Protein AF-A0AA42BBB1-F1 (afdb_monomer)

Solvent-accessible surface area (backbone atoms only — not comparable to full-atom values): 8521 Å² total; per-residue (Å²): 135,86,90,79,85,83,77,62,89,63,55,71,57,58,58,52,54,52,51,53,49,41,27,50,53,42,50,69,73,47,68,90,86,62,55,68,69,60,46,52,53,51,13,54,47,53,41,49,49,54,48,48,73,71,41,49,67,61,52,42,55,50,50,42,51,30,77,74,30,71,73,47,45,55,48,52,56,59,47,50,62,50,51,32,56,52,53,33,50,55,52,42,68,73,65,72,51,92,80,54,61,66,63,44,37,50,54,43,44,53,50,52,48,29,43,50,50,26,55,49,54,29,32,73,53,73,52,75,62,61,59,71,58,38,35,54,49,31,53,49,50,53,52,55,55,55,63,59,75,79,112

InterPro domains:
  IPR041347 MftR, C-terminal [PF17754] (34-146)

Organism: NCBI:txid2951981

Foldseek 3Di:
DDPPPDDDPPVLVVVLVQLLVQLLVQLVPDDDPDDLLVSLLVSNLVSVVVVCVVDVPVLLVVLLVLVVDPVSVVVVVVSLVVSLVSQLVSVCVSNVDPPCSVVSSVSNSQLSVLLNVLSNVCSVVVNPDDSSVSSVVSSVVSVVVVVVVVD

Mean predicted aligned error: 7.86 Å

pLDDT: mean 77.93, std 15.38, range [32.91, 94.56]

Radius of gyration: 16.2 Å; Cα contacts (8 Å, |Δi|>4): 98; chains: 1; bounding box: 39×42×47 Å

Structure (mmCIF, N/CA/C/O backbone):
data_AF-A0AA42BBB1-F1
#
_entry.id   AF-A0AA42BBB1-F1
#
loop_
_atom_site.group_PDB
_atom_site.id
_atom_site.type_symbol
_atom_site.label_atom_id
_atom_site.label_alt_id
_atom_site.label_comp_id
_atom_site.label_asym_id
_atom_site.label_entity_id
_atom_site.label_seq_id
_atom_site.pdbx_PDB_ins_code
_atom_site.Cartn_x
_atom_site.Cartn_y
_atom_site.Cartn_z
_atom_site.occupancy
_atom_site.B_iso_or_equiv
_atom_site.auth_seq_id
_atom_site.auth_comp_id
_atom_site.auth_asym_id
_atom_site.auth_atom_id
_atom_site.pdbx_PDB_model_num
ATOM 1 N N . MET A 1 1 ? 16.269 -18.937 -28.127 1.00 36.19 1 MET A N 1
ATOM 2 C CA . MET A 1 1 ? 16.411 -18.585 -26.698 1.00 36.19 1 MET A CA 1
ATOM 3 C C . MET A 1 1 ? 15.070 -18.040 -26.228 1.00 36.19 1 MET A C 1
ATOM 5 O O . MET A 1 1 ? 14.660 -16.975 -26.663 1.00 36.19 1 MET A O 1
ATOM 9 N N . THR A 1 2 ? 14.304 -18.840 -25.493 1.00 32.91 2 THR A N 1
ATOM 10 C CA . THR A 1 2 ? 12.895 -18.573 -25.163 1.00 32.91 2 THR A CA 1
ATOM 11 C C . THR A 1 2 ? 12.772 -17.678 -23.928 1.00 32.91 2 THR A C 1
ATOM 13 O O . THR A 1 2 ? 12.840 -18.169 -22.807 1.00 32.91 2 THR A O 1
ATOM 16 N N . PHE A 1 3 ? 12.549 -16.380 -24.151 1.00 43.44 3 PHE A N 1
ATOM 17 C CA . PHE A 1 3 ? 12.276 -15.341 -23.139 1.00 43.44 3 PHE A CA 1
ATOM 18 C C . PHE A 1 3 ? 10.775 -15.195 -22.786 1.00 43.44 3 PHE A C 1
ATOM 20 O O . PHE A 1 3 ? 10.333 -14.143 -22.343 1.00 43.44 3 PHE A O 1
ATOM 27 N N . PHE A 1 4 ? 9.966 -16.243 -22.981 1.00 43.16 4 PHE A N 1
ATOM 28 C CA . PHE A 1 4 ? 8.498 -16.190 -22.831 1.00 43.16 4 PHE A CA 1
ATOM 29 C C . PHE A 1 4 ? 7.935 -17.192 -21.808 1.00 43.16 4 PHE A C 1
ATOM 31 O O . PHE A 1 4 ? 6.791 -17.621 -21.925 1.00 43.16 4 PHE A O 1
ATOM 38 N N . ARG A 1 5 ? 8.721 -17.598 -20.800 1.00 39.00 5 ARG A N 1
ATOM 39 C CA . ARG A 1 5 ? 8.308 -18.638 -19.836 1.00 39.00 5 ARG A CA 1
ATOM 40 C C . ARG A 1 5 ? 8.163 -18.158 -18.390 1.00 39.00 5 ARG A C 1
ATOM 42 O O . ARG A 1 5 ? 8.485 -18.925 -17.491 1.00 39.00 5 ARG A O 1
ATOM 49 N N . TYR A 1 6 ? 7.704 -16.924 -18.168 1.00 46.12 6 TYR A N 1
ATOM 50 C CA . TYR A 1 6 ? 7.504 -16.424 -16.799 1.00 46.12 6 TYR A CA 1
ATOM 51 C C . TYR A 1 6 ? 6.180 -15.730 -16.488 1.00 46.12 6 TYR A C 1
ATOM 53 O O . TYR A 1 6 ? 5.963 -15.461 -15.322 1.00 46.12 6 TYR A O 1
ATOM 61 N N . PHE A 1 7 ? 5.284 -15.459 -17.446 1.00 43.56 7 PHE A N 1
ATOM 62 C CA . PHE A 1 7 ? 4.036 -14.754 -17.105 1.00 43.56 7 PHE A CA 1
ATOM 63 C C . PHE A 1 7 ? 2.838 -15.238 -17.932 1.00 43.56 7 PHE A C 1
ATOM 65 O O . PHE A 1 7 ? 2.398 -14.553 -18.859 1.00 43.56 7 PHE A O 1
ATOM 72 N N . PRO A 1 8 ? 2.297 -16.438 -17.652 1.00 40.78 8 PRO A N 1
ATOM 73 C CA . PRO A 1 8 ? 0.945 -16.759 -18.067 1.00 40.78 8 PRO A CA 1
ATOM 74 C C . PRO A 1 8 ? -0.027 -15.967 -17.182 1.00 40.78 8 PRO A C 1
ATOM 76 O O . PRO A 1 8 ? 0.119 -15.920 -15.965 1.00 40.78 8 PRO A O 1
ATOM 79 N N . THR A 1 9 ? -1.058 -15.394 -17.798 1.00 48.12 9 THR A N 1
ATOM 80 C CA . THR A 1 9 ? -2.110 -14.509 -17.248 1.00 48.12 9 THR A CA 1
ATOM 81 C C . THR A 1 9 ? -2.887 -15.017 -16.015 1.00 48.12 9 THR A C 1
ATOM 83 O O . THR A 1 9 ? -3.870 -14.397 -15.620 1.00 48.12 9 THR A O 1
ATOM 86 N N . LYS A 1 10 ? -2.502 -16.159 -15.433 1.00 36.78 10 LYS A N 1
ATOM 87 C CA . LYS A 1 10 ? -3.009 -16.702 -14.164 1.00 36.78 10 LYS A CA 1
ATOM 88 C C . LYS A 1 10 ? -2.171 -16.280 -12.950 1.00 36.78 10 LYS A C 1
ATOM 90 O O . LYS A 1 10 ? -2.730 -16.198 -11.865 1.00 36.78 10 LYS A O 1
ATOM 95 N N . GLU A 1 11 ? -0.878 -15.987 -13.111 1.00 43.56 11 GLU A N 1
ATOM 96 C CA . GLU A 1 11 ? -0.026 -15.546 -11.990 1.00 43.56 11 GLU A CA 1
ATOM 97 C C . GLU A 1 11 ? -0.348 -14.117 -11.522 1.00 43.56 11 GLU A C 1
ATOM 99 O O . GLU A 1 11 ? -0.140 -13.801 -10.354 1.00 43.56 11 GLU A O 1
ATOM 104 N N . ASP A 1 12 ? -0.961 -13.297 -12.385 1.00 46.00 12 ASP A N 1
ATOM 105 C CA . ASP A 1 12 ? -1.447 -11.954 -12.032 1.00 46.00 12 ASP A CA 1
ATOM 106 C C . ASP A 1 12 ? -2.515 -11.986 -10.920 1.00 46.00 12 ASP A C 1
ATOM 108 O O . ASP A 1 12 ? -2.631 -11.033 -10.157 1.00 46.00 12 ASP A O 1
ATOM 112 N N . VAL A 1 13 ? -3.284 -13.079 -10.820 1.00 42.56 13 VAL A N 1
ATOM 11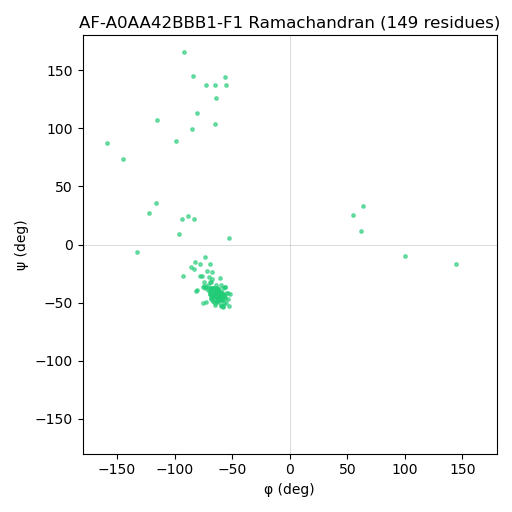3 C CA . VAL A 1 13 ? -4.310 -13.281 -9.777 1.00 42.56 13 VAL A CA 1
ATOM 114 C C . VAL A 1 13 ? -3.672 -13.777 -8.475 1.00 42.56 13 VAL A C 1
ATOM 116 O O . VAL A 1 13 ? -4.026 -13.317 -7.397 1.00 42.56 13 VAL A O 1
ATOM 119 N N . ILE A 1 14 ? -2.686 -14.673 -8.581 1.00 42.06 14 ILE A N 1
ATOM 120 C CA . ILE A 1 14 ? -2.046 -15.333 -7.431 1.00 42.06 14 ILE A CA 1
ATOM 121 C C . ILE A 1 14 ? -1.228 -14.334 -6.604 1.00 42.06 14 ILE A C 1
ATOM 123 O O . ILE A 1 14 ? -1.227 -14.398 -5.382 1.00 42.06 14 ILE A O 1
ATOM 127 N N . LEU A 1 15 ? -0.564 -13.380 -7.259 1.00 49.34 15 LEU A N 1
ATOM 128 C CA . LEU A 1 15 ? 0.290 -12.419 -6.566 1.00 49.34 15 LEU A CA 1
ATOM 129 C C . LEU A 1 15 ? -0.511 -11.406 -5.743 1.00 49.34 15 LEU A C 1
ATOM 131 O O . LEU A 1 15 ? -0.033 -11.022 -4.688 1.00 49.34 15 LEU A O 1
ATOM 135 N N . ILE A 1 16 ? -1.695 -10.985 -6.203 1.00 51.41 16 ILE A N 1
ATOM 136 C CA . ILE A 1 16 ? -2.513 -9.918 -5.592 1.00 51.41 16 ILE A CA 1
ATOM 137 C C . ILE A 1 16 ? -3.314 -10.437 -4.389 1.00 51.41 16 ILE A C 1
ATOM 139 O O . ILE A 1 16 ? -3.339 -9.776 -3.350 1.00 51.41 16 ILE A O 1
ATOM 143 N N . ASP A 1 17 ? -3.850 -11.657 -4.486 1.00 55.25 17 ASP A N 1
ATOM 144 C CA . ASP A 1 17 ? -4.502 -12.345 -3.364 1.00 55.25 17 ASP A CA 1
ATOM 145 C C . ASP A 1 17 ? -3.540 -12.540 -2.173 1.00 55.25 17 ASP A C 1
ATOM 147 O O . ASP A 1 17 ? -3.949 -12.424 -1.013 1.00 55.25 17 ASP A O 1
ATOM 151 N N . ASP A 1 18 ? -2.247 -12.770 -2.442 1.00 61.41 18 ASP A N 1
ATOM 152 C CA . ASP A 1 18 ? -1.223 -12.893 -1.399 1.00 61.41 18 ASP A CA 1
ATOM 153 C C . ASP A 1 18 ? -0.980 -11.562 -0.657 1.00 61.41 18 ASP A C 1
ATOM 155 O O . ASP A 1 18 ? -0.814 -11.573 0.566 1.00 61.41 18 ASP A O 1
ATOM 159 N N . TYR A 1 19 ? -1.010 -10.405 -1.342 1.00 70.25 19 TYR A N 1
ATOM 160 C CA . TYR A 1 19 ? -0.900 -9.095 -0.671 1.00 70.25 19 TYR A CA 1
ATOM 161 C C . TYR A 1 19 ? -2.130 -8.798 0.176 1.00 70.25 19 TYR A C 1
ATOM 163 O O . TYR A 1 19 ? -1.984 -8.394 1.328 1.00 70.25 19 TYR A O 1
ATOM 171 N N . ASP A 1 20 ? -3.326 -9.010 -0.371 1.00 73.19 20 ASP A N 1
ATOM 172 C CA . ASP A 1 20 ? -4.586 -8.768 0.332 1.00 73.19 20 ASP A CA 1
ATOM 173 C C . ASP A 1 20 ? -4.658 -9.605 1.612 1.00 73.19 20 ASP A C 1
ATOM 175 O O . ASP A 1 20 ? -4.969 -9.088 2.690 1.00 73.19 20 ASP A O 1
ATOM 179 N N . ARG A 1 21 ? -4.275 -10.884 1.521 1.00 76.75 21 ARG A N 1
ATOM 180 C CA . ARG A 1 21 ? -4.183 -11.775 2.676 1.00 76.75 21 ARG A CA 1
ATOM 181 C C . ARG A 1 21 ? -3.167 -11.281 3.700 1.00 76.75 21 ARG A C 1
ATOM 183 O O . ARG A 1 21 ? -3.502 -11.214 4.881 1.00 76.75 21 ARG A O 1
ATOM 190 N N . LEU A 1 22 ? -1.958 -10.910 3.277 1.00 78.00 22 LEU A N 1
ATOM 191 C CA . LEU A 1 22 ? -0.938 -10.378 4.184 1.00 78.00 22 LEU A CA 1
ATOM 192 C C . LEU A 1 22 ? -1.417 -9.101 4.879 1.00 78.00 22 LEU A C 1
ATOM 194 O O . LEU A 1 22 ? -1.239 -8.962 6.085 1.00 78.00 22 LEU A O 1
ATOM 198 N N . ILE A 1 23 ? -2.056 -8.185 4.152 1.00 78.50 23 ILE A N 1
ATOM 199 C CA . ILE A 1 23 ? -2.588 -6.941 4.716 1.00 78.50 23 ILE A CA 1
ATOM 200 C C . ILE A 1 23 ? -3.678 -7.248 5.747 1.00 78.50 23 ILE A C 1
ATOM 202 O O . ILE A 1 23 ? -3.653 -6.678 6.838 1.00 78.50 23 ILE A O 1
ATOM 206 N N . ILE A 1 24 ? -4.597 -8.173 5.455 1.00 81.81 24 ILE A N 1
ATOM 207 C CA . ILE A 1 24 ? -5.622 -8.607 6.416 1.00 81.81 24 ILE A CA 1
ATOM 208 C C . ILE A 1 24 ? -4.983 -9.238 7.657 1.00 81.81 24 ILE A C 1
ATOM 210 O O . ILE A 1 24 ? -5.370 -8.900 8.774 1.00 81.81 24 ILE A O 1
ATOM 214 N N . GLU A 1 25 ? -3.999 -10.122 7.486 1.00 83.25 25 GLU A N 1
ATOM 215 C CA . GLU A 1 25 ? -3.273 -10.746 8.598 1.00 83.25 25 GLU A CA 1
ATOM 216 C C . GLU A 1 25 ? -2.587 -9.683 9.474 1.00 83.25 25 GLU A C 1
ATOM 218 O O . GLU A 1 25 ? -2.683 -9.734 10.701 1.00 83.25 25 GLU A O 1
ATOM 223 N N . GLN A 1 26 ? -1.963 -8.670 8.862 1.00 84.31 26 GLN A N 1
ATOM 224 C CA . GLN A 1 26 ? -1.358 -7.551 9.588 1.00 84.31 26 GLN A CA 1
ATOM 225 C C . GLN A 1 26 ? -2.395 -6.673 10.301 1.00 84.31 26 GLN A C 1
ATOM 227 O O . GLN A 1 26 ? -2.140 -6.210 11.411 1.00 84.31 26 GLN A O 1
ATOM 232 N N . LEU A 1 27 ? -3.567 -6.447 9.702 1.00 82.56 27 LEU A N 1
ATOM 233 C CA . LEU A 1 27 ? -4.663 -5.716 10.344 1.00 82.56 27 LEU A CA 1
ATOM 234 C C . LEU A 1 27 ? -5.227 -6.477 11.548 1.00 82.56 27 LEU A C 1
ATOM 236 O O . LEU A 1 27 ? -5.497 -5.864 12.580 1.00 82.56 27 LEU A O 1
ATOM 240 N N . ALA A 1 28 ? -5.373 -7.798 11.433 1.00 81.38 28 ALA A N 1
ATOM 241 C CA . ALA A 1 28 ? -5.873 -8.658 12.501 1.00 81.38 28 ALA A CA 1
ATOM 242 C C . ALA A 1 28 ? -4.884 -8.785 13.672 1.00 81.38 28 ALA A C 1
ATOM 244 O O . ALA A 1 28 ? -5.303 -8.903 14.821 1.00 81.38 28 ALA A O 1
ATOM 245 N N . ALA A 1 29 ? -3.577 -8.730 13.401 1.00 84.56 29 ALA A N 1
ATOM 246 C CA . ALA A 1 29 ? -2.534 -8.804 14.425 1.00 84.56 29 ALA A CA 1
ATOM 247 C C . ALA A 1 29 ? -2.403 -7.524 15.276 1.00 84.56 29 ALA A C 1
ATOM 249 O O . ALA A 1 29 ? -1.682 -7.520 16.277 1.00 84.56 29 ALA A O 1
ATOM 250 N N . ARG A 1 30 ? -3.061 -6.424 14.889 1.00 82.31 30 ARG A N 1
ATOM 251 C CA . ARG A 1 30 ? -2.911 -5.122 15.549 1.00 82.31 30 ARG A CA 1
ATOM 252 C C . ARG A 1 30 ? -3.802 -4.968 16.787 1.00 82.31 30 ARG A C 1
ATOM 254 O O . ARG A 1 30 ? -4.944 -5.430 16.777 1.00 82.31 30 ARG A O 1
ATOM 261 N N . PRO A 1 31 ? -3.335 -4.270 17.842 1.00 82.00 31 PRO A N 1
ATOM 262 C CA . PRO A 1 31 ? -4.073 -4.146 19.096 1.00 82.00 31 PRO A CA 1
ATOM 263 C C . PRO A 1 31 ? -5.488 -3.571 18.941 1.00 82.00 31 PRO A C 1
ATOM 265 O O . PRO A 1 31 ? -5.748 -2.654 18.151 1.00 82.00 31 PRO A O 1
ATOM 268 N N . ALA A 1 32 ? -6.418 -4.065 19.759 1.00 71.62 32 ALA A N 1
ATOM 269 C CA . ALA A 1 32 ? -7.701 -3.404 19.963 1.00 71.62 32 ALA A CA 1
ATOM 270 C C . ALA A 1 32 ? -7.454 -2.030 20.619 1.00 71.62 32 ALA A C 1
ATOM 272 O O . ALA A 1 32 ? -6.766 -1.946 21.631 1.00 71.62 32 ALA A O 1
ATOM 273 N N . GLY A 1 33 ? -7.968 -0.953 20.017 1.00 75.12 33 GLY A N 1
ATOM 274 C CA . GLY A 1 33 ? -7.782 0.424 20.499 1.00 75.12 33 GLY A CA 1
ATOM 275 C C . GLY A 1 33 ? -6.708 1.250 19.782 1.00 75.12 33 GLY A C 1
ATOM 276 O O . GLY A 1 33 ? -6.665 2.461 19.978 1.00 75.12 33 GLY A O 1
ATOM 277 N N . GLU A 1 34 ? -5.882 0.653 18.917 1.00 81.81 34 GLU A N 1
ATOM 278 C CA . GLU A 1 34 ? -4.988 1.446 18.062 1.00 81.81 34 GLU A CA 1
ATOM 279 C C . GLU A 1 34 ? -5.804 2.302 17.065 1.00 81.81 34 GLU A C 1
ATOM 281 O O . GLU A 1 34 ? -6.776 1.786 16.489 1.00 81.81 34 GLU A O 1
ATOM 286 N N . PRO A 1 35 ? -5.441 3.583 16.835 1.00 84.06 35 PRO A N 1
ATOM 287 C CA . PRO A 1 35 ? -6.140 4.439 15.884 1.00 84.06 35 PRO A CA 1
ATOM 288 C C . PRO A 1 35 ? -6.203 3.816 14.490 1.00 84.06 35 PRO A C 1
ATOM 290 O O . PRO A 1 35 ? -5.225 3.278 13.974 1.00 84.06 35 PRO A O 1
ATOM 293 N N . ILE A 1 36 ? -7.364 3.919 13.843 1.00 80.75 36 ILE A N 1
ATOM 294 C CA . ILE A 1 36 ? -7.624 3.228 12.575 1.00 80.75 36 ILE A CA 1
ATOM 295 C C . ILE A 1 36 ? -6.634 3.593 11.461 1.00 80.75 36 ILE A C 1
ATOM 297 O O . ILE A 1 36 ? -6.217 2.729 10.693 1.00 80.75 36 ILE A O 1
ATOM 301 N N . MET A 1 37 ? -6.215 4.859 11.404 1.00 81.81 37 MET A N 1
ATOM 302 C CA . MET A 1 37 ? -5.244 5.330 10.416 1.00 81.81 37 MET A CA 1
ATOM 303 C C . MET A 1 37 ? -3.865 4.713 10.639 1.00 81.81 37 MET A C 1
ATOM 305 O O . MET A 1 37 ? -3.200 4.348 9.671 1.00 81.81 37 MET A O 1
ATOM 309 N N . ASP A 1 38 ? -3.460 4.536 11.897 1.00 85.81 38 ASP A N 1
ATOM 310 C CA . ASP A 1 38 ? -2.196 3.885 12.236 1.00 85.81 38 ASP A CA 1
ATOM 311 C C . ASP A 1 38 ? -2.252 2.394 11.897 1.00 85.81 38 ASP A C 1
ATOM 313 O O . ASP A 1 38 ? -1.293 1.855 11.334 1.00 85.81 38 ASP A O 1
ATOM 317 N N . LYS A 1 39 ? -3.415 1.756 12.117 1.00 87.06 39 LYS A N 1
ATOM 318 C CA . LYS A 1 39 ? -3.662 0.371 11.697 1.00 87.06 39 LYS A CA 1
ATOM 319 C C . LYS A 1 39 ? -3.486 0.176 10.199 1.00 87.06 39 LYS A C 1
ATOM 321 O O . LYS A 1 39 ? -2.724 -0.698 9.787 1.00 87.06 39 LYS A O 1
ATOM 326 N N . ILE A 1 40 ? -4.161 0.999 9.397 1.00 85.94 40 ILE A N 1
ATOM 327 C CA . ILE A 1 40 ? -4.076 0.949 7.933 1.00 85.94 40 ILE A CA 1
ATOM 328 C C . ILE A 1 40 ? -2.633 1.188 7.488 1.00 85.94 40 ILE A C 1
ATOM 330 O O . ILE A 1 40 ? -2.068 0.365 6.767 1.00 85.94 40 ILE A O 1
ATOM 334 N N . ARG A 1 41 ? -2.014 2.279 7.962 1.00 86.38 41 ARG A N 1
ATOM 335 C CA . ARG A 1 41 ? -0.644 2.662 7.601 1.00 86.38 41 ARG A CA 1
ATOM 336 C C . ARG A 1 41 ? 0.323 1.511 7.830 1.00 86.38 41 ARG A C 1
ATOM 338 O O . ARG A 1 41 ? 1.091 1.154 6.940 1.00 86.38 41 ARG A O 1
ATOM 345 N N . GLY A 1 42 ? 0.315 0.950 9.032 1.00 87.31 42 GLY A N 1
ATOM 346 C CA . GLY A 1 42 ? 1.306 -0.044 9.381 1.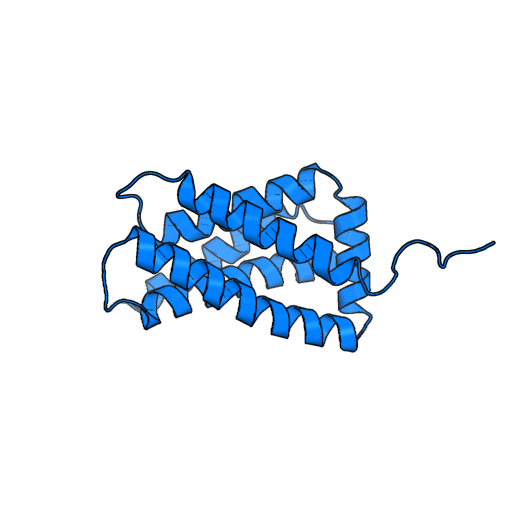00 87.31 42 GLY A CA 1
ATOM 347 C C . GLY A 1 42 ? 1.029 -1.427 8.797 1.00 87.31 42 GLY A C 1
ATOM 348 O O . GLY A 1 42 ? 1.989 -2.139 8.526 1.00 87.31 42 GLY A O 1
ATOM 349 N N . ALA A 1 43 ? -0.229 -1.794 8.532 1.00 87.88 43 ALA A N 1
ATOM 350 C CA . ALA A 1 43 ? -0.532 -3.026 7.806 1.00 87.88 43 ALA A CA 1
ATOM 351 C C . ALA A 1 43 ? -0.062 -2.969 6.345 1.00 87.88 43 ALA A C 1
ATOM 353 O O . ALA A 1 43 ? 0.597 -3.898 5.877 1.00 87.88 43 ALA A O 1
ATOM 354 N N . LEU A 1 44 ? -0.331 -1.858 5.650 1.00 84.62 44 LEU A N 1
ATOM 355 C CA . LEU A 1 44 ? 0.131 -1.654 4.275 1.00 84.62 44 LEU A CA 1
ATOM 356 C C . LEU A 1 44 ? 1.661 -1.617 4.193 1.00 84.62 44 LEU A C 1
ATOM 358 O O . LEU A 1 44 ? 2.248 -2.274 3.334 1.00 84.62 44 LEU A O 1
ATO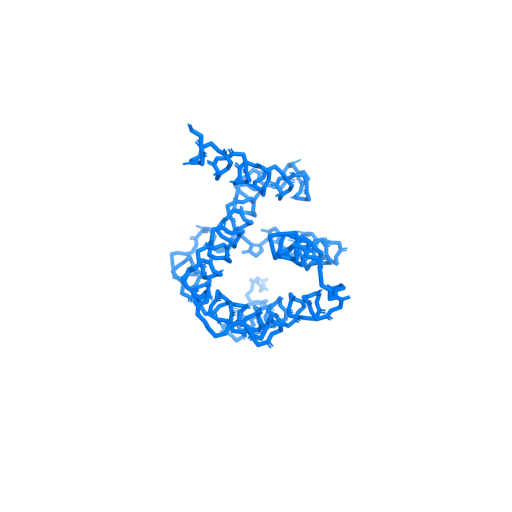M 362 N N . LYS A 1 45 ? 2.308 -0.895 5.117 1.00 86.25 45 LYS A N 1
ATOM 363 C CA . LYS A 1 45 ? 3.770 -0.822 5.193 1.00 86.25 45 LYS A CA 1
ATOM 364 C C . LYS A 1 45 ? 4.388 -2.204 5.412 1.00 86.25 45 LYS A C 1
ATOM 366 O O . LYS A 1 45 ? 5.226 -2.616 4.619 1.00 86.25 45 LYS A O 1
ATOM 371 N N . ALA A 1 46 ? 3.935 -2.939 6.429 1.00 85.94 46 ALA A N 1
ATOM 372 C CA . ALA A 1 46 ? 4.487 -4.251 6.762 1.00 85.94 46 ALA A CA 1
ATOM 373 C C . ALA A 1 46 ? 4.282 -5.281 5.638 1.00 85.94 46 ALA A C 1
ATOM 375 O O . ALA A 1 46 ? 5.192 -6.054 5.333 1.00 85.94 46 ALA A O 1
ATOM 376 N N . GLY A 1 47 ? 3.107 -5.280 4.995 1.00 82.38 47 GLY A N 1
ATOM 377 C CA . GLY A 1 47 ? 2.836 -6.148 3.849 1.00 82.38 47 GLY A CA 1
ATOM 378 C C . GLY A 1 47 ? 3.804 -5.891 2.692 1.00 82.38 47 GLY A C 1
ATOM 379 O O . GLY A 1 47 ? 4.396 -6.827 2.155 1.00 82.38 47 GLY A O 1
ATOM 380 N N . LEU A 1 48 ? 4.023 -4.619 2.351 1.00 81.44 48 LEU A N 1
ATOM 381 C CA . LEU A 1 48 ? 4.884 -4.246 1.232 1.00 81.44 48 LEU A CA 1
ATOM 382 C C . LEU A 1 48 ? 6.381 -4.398 1.543 1.00 81.44 48 LEU A C 1
ATOM 384 O O . LEU A 1 48 ? 7.130 -4.856 0.684 1.00 81.44 48 LEU A O 1
ATOM 388 N N . GLU A 1 49 ? 6.820 -4.104 2.769 1.00 84.31 49 GLU A N 1
ATOM 389 C CA . GLU A 1 49 ? 8.195 -4.365 3.221 1.00 84.31 49 GLU A CA 1
ATOM 390 C C . GLU A 1 49 ? 8.544 -5.850 3.137 1.00 84.31 49 GLU A C 1
ATOM 392 O O . GLU A 1 49 ? 9.632 -6.203 2.684 1.00 84.31 49 GLU A O 1
ATOM 397 N N . ARG A 1 50 ? 7.611 -6.734 3.510 1.00 84.00 50 ARG A N 1
ATOM 398 C CA . ARG A 1 50 ? 7.813 -8.183 3.419 1.00 84.00 50 ARG A CA 1
ATOM 399 C C . ARG A 1 50 ? 8.034 -8.641 1.982 1.00 84.00 50 ARG A C 1
ATOM 401 O O . ARG A 1 50 ? 8.910 -9.465 1.733 1.00 84.00 50 ARG A O 1
ATOM 408 N N . VAL A 1 51 ? 7.258 -8.111 1.042 1.00 80.75 51 VAL A N 1
ATOM 409 C CA . VAL A 1 51 ? 7.407 -8.427 -0.384 1.00 80.75 51 VAL A CA 1
ATOM 410 C C . VAL A 1 51 ? 8.712 -7.865 -0.932 1.00 80.75 51 VAL A C 1
ATOM 412 O O . VAL A 1 51 ? 9.447 -8.577 -1.614 1.00 80.75 51 VAL A O 1
ATOM 415 N N . TYR A 1 52 ? 9.013 -6.606 -0.615 1.00 85.12 52 TYR A N 1
ATOM 416 C CA . TYR A 1 52 ? 10.245 -5.949 -1.039 1.00 85.12 52 TYR A CA 1
ATOM 417 C C . TYR A 1 52 ? 11.487 -6.702 -0.550 1.00 85.12 52 TYR A C 1
ATOM 419 O O . TYR A 1 52 ? 12.419 -6.919 -1.321 1.00 85.12 52 TYR A O 1
ATOM 427 N N . ALA A 1 53 ? 11.476 -7.154 0.707 1.00 87.06 53 ALA A N 1
ATOM 428 C CA . ALA A 1 53 ? 12.557 -7.936 1.296 1.00 87.06 53 ALA A CA 1
ATOM 429 C C . ALA A 1 53 ? 12.660 -9.360 0.725 1.00 87.06 53 ALA A C 1
ATOM 431 O O . ALA A 1 53 ? 13.745 -9.935 0.738 1.00 87.06 53 ALA A O 1
ATOM 432 N N . ALA A 1 54 ? 11.552 -9.937 0.249 1.00 86.81 54 ALA A N 1
ATOM 433 C CA . ALA A 1 54 ? 11.546 -11.277 -0.326 1.00 86.81 54 ALA A CA 1
ATOM 434 C C . ALA A 1 54 ? 12.215 -11.315 -1.706 1.00 86.81 54 ALA A C 1
ATOM 436 O O . ALA A 1 54 ? 13.068 -12.167 -1.940 1.00 86.81 54 ALA A O 1
ATOM 437 N N . ASP A 1 55 ? 11.829 -10.411 -2.614 1.00 85.69 55 ASP A N 1
ATOM 438 C CA . ASP A 1 55 ? 12.418 -10.337 -3.954 1.00 85.69 55 ASP A CA 1
ATOM 439 C C . ASP A 1 55 ? 12.207 -8.957 -4.599 1.00 85.69 55 ASP A C 1
ATOM 441 O O . ASP A 1 55 ? 11.246 -8.694 -5.334 1.00 85.69 55 ASP A O 1
ATOM 445 N N . ARG A 1 56 ? 13.147 -8.055 -4.313 1.00 88.81 56 ARG A N 1
ATOM 446 C CA . ARG A 1 56 ? 13.180 -6.691 -4.845 1.00 88.81 56 ARG A CA 1
ATOM 447 C C . ARG A 1 56 ? 13.237 -6.645 -6.371 1.00 88.81 56 ARG A C 1
ATOM 449 O O . ARG A 1 56 ? 12.566 -5.811 -6.981 1.00 88.81 56 ARG A O 1
ATOM 456 N N . GLU A 1 57 ? 14.058 -7.488 -6.990 1.00 88.31 57 GLU A N 1
ATOM 457 C CA . GLU A 1 57 ? 14.258 -7.470 -8.442 1.00 88.31 57 GLU A CA 1
ATOM 458 C C . GLU A 1 57 ? 13.001 -7.943 -9.168 1.00 88.31 57 GLU A C 1
ATOM 460 O O . GLU A 1 57 ? 12.565 -7.301 -10.130 1.00 88.31 57 GLU A O 1
ATOM 465 N N . ALA A 1 58 ? 12.362 -9.004 -8.668 1.00 85.12 58 ALA A N 1
ATOM 466 C CA . ALA A 1 58 ? 11.089 -9.456 -9.204 1.00 85.12 58 ALA A CA 1
ATOM 467 C C . ALA A 1 58 ? 9.997 -8.398 -9.025 1.00 85.12 58 ALA A C 1
ATOM 469 O O . ALA A 1 58 ? 9.239 -8.155 -9.967 1.00 85.12 58 ALA A O 1
ATOM 470 N N . LEU A 1 59 ? 9.920 -7.736 -7.863 1.00 85.50 59 LEU A N 1
ATOM 471 C CA . LEU A 1 59 ? 8.966 -6.647 -7.642 1.00 85.50 59 LEU A CA 1
ATOM 472 C C . LEU A 1 59 ? 9.178 -5.507 -8.652 1.00 85.50 59 LEU A C 1
ATOM 474 O O . LEU A 1 59 ? 8.219 -5.072 -9.289 1.00 85.50 59 LEU A O 1
ATOM 478 N N . LEU A 1 60 ? 10.425 -5.080 -8.874 1.00 88.50 60 LEU A N 1
ATOM 479 C CA . LEU A 1 60 ? 10.750 -4.030 -9.843 1.00 88.50 60 LEU A CA 1
ATOM 480 C C . LEU A 1 60 ? 10.378 -4.435 -11.275 1.00 88.50 60 LEU A C 1
ATOM 482 O O . LEU A 1 60 ? 9.719 -3.676 -11.988 1.00 88.50 60 LEU A O 1
ATOM 486 N N . ALA A 1 61 ? 10.782 -5.633 -11.705 1.00 86.50 61 ALA A N 1
ATOM 487 C CA . ALA A 1 61 ? 10.502 -6.138 -13.047 1.00 86.50 61 ALA A CA 1
ATOM 488 C C . ALA A 1 61 ? 8.990 -6.212 -13.321 1.00 86.50 61 ALA A C 1
ATOM 490 O O . ALA A 1 61 ? 8.529 -5.798 -14.389 1.00 86.50 61 ALA A O 1
ATOM 491 N N . ARG A 1 62 ? 8.214 -6.674 -12.333 1.00 85.12 62 ARG A N 1
ATOM 492 C CA . ARG A 1 62 ? 6.748 -6.750 -12.397 1.00 85.12 62 ARG A CA 1
ATOM 493 C C . ARG A 1 62 ? 6.113 -5.366 -12.490 1.00 85.12 62 ARG A C 1
ATOM 495 O O . ARG A 1 62 ? 5.327 -5.127 -13.405 1.00 85.12 62 ARG A O 1
ATOM 502 N N . THR A 1 63 ? 6.484 -4.426 -11.620 1.00 87.06 63 THR A N 1
ATOM 503 C CA . THR A 1 63 ? 5.923 -3.065 -11.662 1.00 87.06 63 THR A CA 1
ATOM 504 C C . THR A 1 63 ? 6.257 -2.359 -12.979 1.00 87.06 63 THR A C 1
ATOM 506 O O . THR A 1 63 ? 5.391 -1.714 -13.573 1.00 87.06 63 THR A O 1
ATOM 509 N N . ARG A 1 64 ? 7.469 -2.547 -13.524 1.00 88.69 64 ARG A N 1
ATOM 510 C CA . ARG A 1 64 ? 7.839 -2.020 -14.853 1.00 88.69 64 ARG A CA 1
ATOM 511 C C . ARG A 1 64 ? 7.000 -2.634 -15.977 1.00 88.69 64 ARG A C 1
ATOM 513 O O . ARG A 1 64 ? 6.629 -1.923 -16.912 1.00 88.69 64 ARG A O 1
ATOM 520 N N . LEU A 1 65 ? 6.690 -3.929 -15.904 1.00 86.56 65 LEU A N 1
ATOM 521 C CA . LEU A 1 65 ? 5.812 -4.590 -16.872 1.00 86.56 65 LEU A CA 1
ATOM 522 C C . LEU A 1 65 ? 4.392 -4.010 -16.824 1.00 86.56 65 LEU A C 1
ATOM 524 O O . LEU A 1 65 ? 3.817 -3.733 -17.881 1.00 86.56 65 LEU A O 1
ATOM 528 N N . ILE A 1 66 ? 3.866 -3.773 -15.618 1.00 85.06 66 ILE A N 1
ATOM 529 C CA . ILE A 1 66 ? 2.577 -3.105 -15.414 1.00 85.06 66 ILE A CA 1
ATOM 530 C C . ILE A 1 66 ? 2.610 -1.722 -16.067 1.00 85.06 66 ILE A C 1
ATOM 532 O O . ILE A 1 66 ? 1.793 -1.456 -16.942 1.00 85.06 66 ILE A O 1
ATOM 536 N N . LEU A 1 67 ? 3.593 -0.876 -15.738 1.00 86.00 67 LEU A N 1
ATOM 537 C CA . LEU A 1 67 ? 3.719 0.485 -16.281 1.00 86.00 67 LEU A CA 1
ATOM 538 C C . LEU A 1 67 ? 3.766 0.532 -17.818 1.00 86.00 67 LEU A C 1
ATOM 540 O O . LEU A 1 67 ? 3.189 1.431 -18.432 1.00 86.00 67 LEU A O 1
ATOM 544 N N . ARG A 1 68 ? 4.412 -0.452 -18.453 1.00 87.56 68 ARG A N 1
ATOM 545 C CA . ARG A 1 68 ? 4.561 -0.531 -19.916 1.00 87.56 68 ARG A CA 1
ATOM 546 C C . ARG A 1 68 ? 3.354 -1.135 -20.635 1.00 87.56 68 ARG A C 1
ATOM 548 O O . ARG A 1 68 ? 3.249 -0.987 -21.850 1.00 87.56 68 ARG A O 1
ATOM 555 N N . THR A 1 69 ? 2.442 -1.792 -19.918 1.00 86.00 69 THR A N 1
ATOM 556 C CA . THR A 1 69 ? 1.336 -2.547 -20.522 1.00 86.00 69 THR A CA 1
ATOM 557 C C . THR A 1 69 ? -0.013 -1.918 -20.160 1.00 86.00 69 THR A C 1
ATOM 559 O O . THR A 1 69 ? -0.480 -2.079 -19.032 1.00 86.00 69 THR A O 1
ATOM 562 N N . PRO A 1 70 ? -0.708 -1.236 -21.094 1.00 84.25 70 PRO A N 1
ATOM 563 C CA . PRO A 1 70 ? -1.981 -0.565 -20.811 1.00 84.25 70 PRO A CA 1
ATOM 564 C C . PRO A 1 70 ? -3.037 -1.452 -20.139 1.00 84.25 70 PRO A C 1
ATOM 566 O O . PRO A 1 70 ? -3.661 -1.022 -19.174 1.00 84.25 70 PRO A O 1
ATOM 569 N N . ALA A 1 71 ? -3.186 -2.700 -20.593 1.00 81.69 71 ALA A N 1
ATOM 570 C CA . ALA A 1 71 ? -4.139 -3.647 -20.015 1.00 81.69 71 ALA A CA 1
ATOM 571 C C . ALA A 1 71 ? -3.811 -4.014 -18.556 1.00 81.69 71 ALA A C 1
ATOM 573 O O . ALA A 1 71 ? -4.721 -4.182 -17.749 1.00 81.69 71 ALA A O 1
ATOM 574 N N . LEU A 1 72 ? -2.526 -4.098 -18.194 1.00 81.19 72 LEU A N 1
ATOM 575 C CA . LEU A 1 72 ? -2.114 -4.383 -16.817 1.00 81.19 72 LEU A CA 1
ATOM 576 C C . LEU A 1 72 ? -2.311 -3.172 -15.905 1.00 81.19 72 LEU A C 1
ATOM 578 O O . LEU A 1 72 ? -2.718 -3.341 -14.762 1.00 81.19 72 LEU A O 1
ATOM 582 N N . ARG A 1 73 ? -2.104 -1.948 -16.410 1.00 83.25 73 ARG A N 1
ATOM 583 C CA . ARG A 1 73 ? -2.437 -0.729 -15.652 1.00 83.25 73 ARG A CA 1
ATOM 584 C C . ARG A 1 73 ? -3.928 -0.635 -15.358 1.00 83.25 73 ARG A C 1
ATOM 586 O O . ARG A 1 73 ? -4.292 -0.305 -14.239 1.00 83.25 73 ARG A O 1
ATOM 593 N N . ALA A 1 74 ? -4.783 -0.934 -16.338 1.00 82.88 74 ALA A N 1
ATOM 594 C CA . ALA A 1 74 ? -6.230 -0.955 -16.122 1.00 82.88 74 ALA A CA 1
ATOM 595 C C . ALA A 1 74 ? -6.606 -1.965 -15.026 1.00 82.88 74 ALA A C 1
ATOM 597 O O . ALA A 1 74 ? -7.296 -1.614 -14.071 1.00 82.88 74 ALA A O 1
ATOM 598 N N . ARG A 1 75 ? -6.048 -3.180 -15.102 1.00 81.81 75 ARG A N 1
ATOM 599 C CA . ARG A 1 75 ? -6.248 -4.211 -14.077 1.00 81.81 75 ARG A CA 1
ATOM 600 C C . ARG A 1 75 ? -5.752 -3.793 -12.696 1.00 81.81 75 ARG A 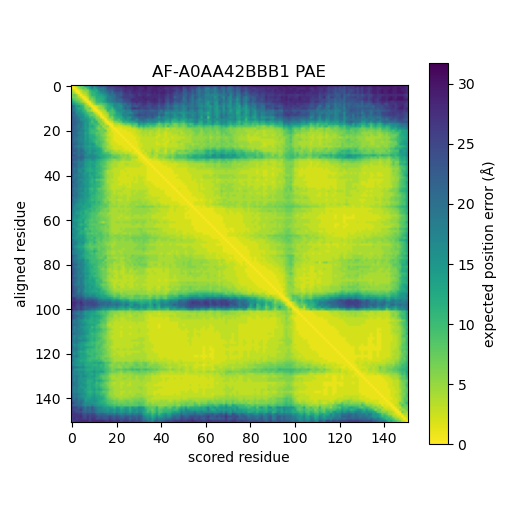C 1
ATOM 602 O O . ARG A 1 75 ? -6.448 -4.066 -11.730 1.00 81.81 75 ARG A O 1
ATOM 609 N N . LEU A 1 76 ? -4.603 -3.121 -12.584 1.00 81.38 76 LEU A N 1
ATOM 610 C CA . LEU A 1 76 ? -4.092 -2.624 -11.299 1.00 81.38 76 LEU A CA 1
ATOM 611 C C . LEU A 1 76 ? -5.144 -1.769 -10.575 1.00 81.38 76 LEU A C 1
ATOM 613 O O . LEU A 1 76 ? -5.407 -1.986 -9.395 1.00 81.38 76 LEU A O 1
ATOM 617 N N . TRP A 1 77 ? -5.775 -0.833 -11.286 1.00 81.31 77 TRP A N 1
ATOM 618 C CA . TRP A 1 77 ? -6.788 0.050 -10.703 1.00 81.31 77 TRP A CA 1
ATOM 619 C C . TRP A 1 77 ? -8.113 -0.666 -10.417 1.00 81.31 77 TRP A C 1
ATOM 621 O O . TRP A 1 77 ? -8.733 -0.411 -9.386 1.00 81.31 77 TRP A O 1
ATOM 631 N N . GLU A 1 78 ? -8.529 -1.603 -11.274 1.00 82.44 78 GLU A N 1
ATOM 632 C CA . GLU A 1 78 ? -9.694 -2.458 -11.000 1.00 82.44 78 GLU A CA 1
ATOM 633 C C . GLU A 1 78 ? -9.499 -3.294 -9.726 1.00 82.44 78 GLU A C 1
ATOM 635 O O . GLU A 1 78 ? -10.409 -3.396 -8.900 1.00 82.44 78 GLU A O 1
ATOM 640 N N . GLN A 1 79 ? -8.304 -3.860 -9.546 1.00 77.94 79 GLN A N 1
ATOM 641 C CA . GLN A 1 79 ? -7.954 -4.643 -8.363 1.00 77.94 79 GLN A CA 1
ATOM 642 C C . GLN A 1 79 ? -7.856 -3.770 -7.113 1.00 77.94 79 GLN A C 1
ATOM 644 O O . GLN A 1 79 ? -8.401 -4.150 -6.081 1.00 77.94 79 GLN A O 1
ATOM 649 N N . GLN A 1 80 ? -7.282 -2.567 -7.207 1.00 80.75 80 GLN A N 1
ATOM 650 C CA . GLN A 1 80 ? -7.219 -1.631 -6.081 1.00 80.75 80 GLN A CA 1
ATOM 651 C C . GLN A 1 80 ? -8.610 -1.361 -5.481 1.00 80.75 80 GLN A C 1
ATOM 653 O O . GLN A 1 80 ? -8.775 -1.391 -4.263 1.00 80.75 80 GLN A O 1
ATOM 658 N N . ALA A 1 81 ? -9.636 -1.195 -6.323 1.00 80.62 81 ALA A N 1
ATOM 659 C CA . ALA A 1 81 ? -11.017 -1.018 -5.870 1.00 80.62 81 ALA A CA 1
ATOM 660 C C . ALA A 1 81 ? -11.619 -2.278 -5.209 1.00 80.62 81 ALA A C 1
ATOM 662 O O . ALA A 1 81 ? -12.592 -2.189 -4.451 1.00 80.62 81 ALA A O 1
ATOM 663 N N . SER A 1 82 ? -11.109 -3.473 -5.520 1.00 81.88 82 SER A N 1
ATOM 664 C CA . SER A 1 82 ? -11.479 -4.722 -4.840 1.00 81.88 82 SER A CA 1
ATOM 665 C C . SER A 1 82 ? -10.820 -4.808 -3.460 1.00 81.88 82 SER A C 1
ATOM 667 O O . SER A 1 82 ? -11.524 -4.981 -2.460 1.00 81.88 82 SER A O 1
ATOM 669 N N . THR A 1 83 ? -9.504 -4.584 -3.398 1.00 81.38 83 THR A N 1
ATOM 670 C CA . THR A 1 83 ? -8.705 -4.553 -2.165 1.00 81.38 83 THR A CA 1
ATOM 671 C C . THR A 1 83 ? -9.237 -3.518 -1.173 1.00 81.38 83 THR A C 1
ATOM 673 O O . THR A 1 83 ? -9.410 -3.818 0.008 1.00 81.38 83 THR A O 1
ATOM 676 N N . GLU A 1 84 ? -9.594 -2.319 -1.644 1.00 84.38 84 GLU A N 1
ATOM 677 C CA . GLU A 1 84 ? -10.199 -1.272 -0.814 1.00 84.38 84 GLU A CA 1
ATOM 678 C C . GLU A 1 84 ? -11.456 -1.779 -0.096 1.00 84.38 84 GLU A C 1
ATOM 680 O O . GLU A 1 84 ? -11.584 -1.663 1.124 1.00 84.38 84 GLU A O 1
ATOM 685 N N . ARG A 1 85 ? -12.374 -2.402 -0.846 1.00 82.75 85 ARG A N 1
ATOM 686 C CA . ARG A 1 85 ? -13.625 -2.945 -0.299 1.00 82.75 85 ARG A CA 1
ATOM 687 C C . ARG A 1 85 ? -13.371 -4.076 0.690 1.00 82.75 85 ARG A C 1
ATOM 689 O O . ARG A 1 85 ? -14.102 -4.204 1.670 1.00 82.75 85 ARG A O 1
ATOM 696 N N . LEU A 1 86 ? -12.372 -4.913 0.432 1.00 83.56 86 LEU A N 1
ATOM 697 C CA . LEU A 1 86 ? -11.993 -6.010 1.314 1.00 83.56 86 LEU A CA 1
ATOM 698 C C . LEU A 1 86 ? -11.470 -5.488 2.660 1.00 83.56 86 LEU A C 1
ATOM 700 O O . LEU A 1 86 ? -11.987 -5.877 3.708 1.00 83.56 86 LEU A O 1
ATOM 704 N N . ILE A 1 87 ? -10.505 -4.569 2.622 1.00 83.38 87 ILE A N 1
ATOM 705 C CA . ILE A 1 87 ? -9.889 -3.978 3.813 1.00 83.38 87 ILE A CA 1
ATOM 706 C C . ILE A 1 87 ? -10.916 -3.170 4.612 1.00 83.38 87 ILE A C 1
ATOM 708 O O . ILE A 1 87 ? -11.007 -3.336 5.828 1.00 83.38 87 ILE A O 1
ATOM 712 N N . ALA A 1 88 ? -11.728 -2.340 3.951 1.00 83.56 88 ALA A N 1
ATOM 713 C CA . ALA A 1 88 ? -12.756 -1.546 4.623 1.00 83.56 88 ALA A CA 1
ATOM 714 C C . ALA A 1 88 ? -13.756 -2.432 5.385 1.00 83.56 88 ALA A C 1
ATOM 716 O O . ALA A 1 88 ? -14.064 -2.155 6.543 1.00 83.56 88 ALA A O 1
ATOM 717 N N . ARG A 1 89 ? -14.195 -3.552 4.786 1.00 81.19 89 ARG A N 1
ATOM 718 C CA . ARG A 1 89 ? -15.065 -4.529 5.464 1.00 81.19 89 ARG A CA 1
ATOM 719 C C . ARG A 1 89 ? -14.391 -5.182 6.666 1.00 81.19 89 ARG A C 1
ATOM 721 O O . ARG A 1 89 ? -15.026 -5.315 7.709 1.00 81.19 89 ARG A O 1
ATOM 728 N N . ALA A 1 90 ? -13.125 -5.580 6.535 1.00 80.94 90 ALA A N 1
ATOM 729 C CA . ALA A 1 90 ? -12.375 -6.177 7.639 1.00 80.94 90 ALA A CA 1
ATOM 730 C C . ALA A 1 90 ? -12.245 -5.202 8.823 1.00 80.94 90 ALA A C 1
ATOM 732 O O . ALA A 1 90 ? -12.425 -5.587 9.977 1.00 80.94 90 ALA A O 1
ATOM 733 N N . LEU A 1 91 ? -11.999 -3.924 8.533 1.00 79.94 91 LEU A N 1
ATOM 734 C CA . LEU A 1 91 ? -11.902 -2.870 9.538 1.00 79.94 91 LEU A CA 1
ATOM 735 C C . LEU A 1 91 ? -13.243 -2.553 10.204 1.00 79.94 91 LEU A C 1
ATOM 737 O O . LEU A 1 91 ? -13.284 -2.412 11.425 1.00 79.94 91 LEU A O 1
ATOM 741 N N . ALA A 1 92 ? -14.328 -2.476 9.431 1.00 79.44 92 ALA A N 1
ATOM 742 C CA . ALA A 1 92 ? -15.672 -2.251 9.960 1.00 79.44 92 ALA A CA 1
ATOM 743 C C . ALA A 1 92 ? -16.118 -3.396 10.889 1.00 79.44 92 ALA A C 1
ATOM 745 O O . ALA A 1 92 ? -16.647 -3.152 11.971 1.00 79.44 92 ALA A O 1
ATOM 746 N N . ALA A 1 93 ? -15.832 -4.647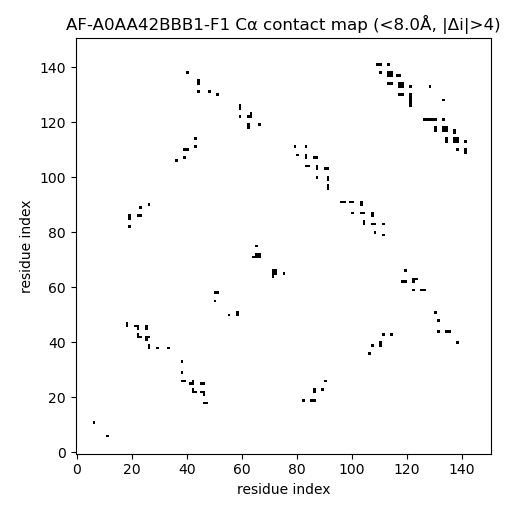 10.512 1.00 76.56 93 ALA A N 1
ATOM 747 C CA . ALA A 1 93 ? -16.103 -5.806 11.360 1.00 76.56 93 ALA A CA 1
ATOM 748 C C . ALA A 1 93 ? -15.294 -5.771 12.670 1.00 76.56 93 ALA A C 1
ATOM 750 O O . ALA A 1 93 ? -15.808 -6.136 13.725 1.00 76.56 93 ALA A O 1
ATOM 751 N N . ALA A 1 94 ? -14.042 -5.305 12.619 1.00 74.38 94 ALA A N 1
ATOM 752 C CA . ALA A 1 94 ? -13.170 -5.218 13.788 1.00 74.38 94 ALA A CA 1
ATOM 753 C C . ALA A 1 94 ? -13.504 -4.046 14.732 1.00 74.38 94 ALA A C 1
ATOM 755 O O . ALA A 1 94 ? -13.188 -4.120 15.919 1.00 74.38 94 ALA A O 1
ATOM 756 N N . SER A 1 95 ? -14.099 -2.958 14.230 1.00 70.00 95 SER A N 1
ATOM 757 C CA . SER A 1 95 ? -14.452 -1.786 15.044 1.00 70.00 95 SER A CA 1
ATOM 758 C C . SER A 1 95 ? -15.812 -1.910 15.732 1.00 70.00 95 SER A C 1
ATOM 760 O O . SER A 1 95 ? -16.066 -1.180 16.689 1.00 70.00 95 SER A O 1
ATOM 762 N N . GLY A 1 96 ? -16.692 -2.799 15.253 1.00 64.31 96 GLY A N 1
ATOM 763 C CA . GLY A 1 96 ? -18.064 -2.933 15.756 1.00 64.31 96 GLY A CA 1
ATOM 764 C C . GLY A 1 96 ? -18.919 -1.674 15.561 1.00 64.31 96 GLY A C 1
ATOM 765 O O . GLY A 1 96 ? -19.995 -1.571 16.144 1.00 64.31 96 GLY A O 1
ATOM 766 N N . GLN A 1 97 ? -18.441 -0.702 14.775 1.00 60.94 97 GLN A N 1
ATOM 767 C CA . GLN A 1 97 ? -19.139 0.549 14.500 1.00 60.94 97 GLN A CA 1
ATOM 768 C C . GLN A 1 97 ? -19.845 0.464 13.149 1.00 60.94 97 GLN A C 1
ATOM 770 O O . GLN A 1 97 ? -19.299 0.831 12.107 1.00 60.94 97 GLN A O 1
ATOM 775 N N . GLU A 1 98 ? -21.085 -0.016 13.175 1.00 53.94 98 GLU A N 1
ATOM 776 C CA . GLU A 1 98 ? -22.011 0.131 12.055 1.00 53.94 98 GLU A CA 1
ATOM 777 C C . GLU A 1 98 ? -22.310 1.632 11.864 1.00 53.94 98 GLU A C 1
ATOM 779 O O . GLU A 1 98 ? -23.026 2.236 12.658 1.00 53.94 98 GLU A O 1
ATOM 784 N N . GLY A 1 99 ? -21.704 2.266 10.850 1.00 55.00 99 GLY A N 1
ATOM 785 C CA . GLY A 1 99 ? -21.955 3.679 10.521 1.00 55.00 99 GLY A CA 1
ATOM 786 C C . GLY A 1 99 ? -20.758 4.491 10.012 1.00 55.00 99 GLY A C 1
ATOM 787 O O . GLY A 1 99 ? -20.975 5.520 9.380 1.00 55.00 99 GLY A O 1
ATOM 788 N N . ASP A 1 100 ? -19.513 4.032 10.204 1.00 62.53 100 ASP A N 1
ATOM 789 C CA . ASP A 1 100 ? -18.288 4.747 9.768 1.00 62.53 100 ASP A CA 1
ATOM 790 C C . ASP A 1 100 ? -17.791 4.312 8.364 1.00 62.53 100 ASP A C 1
ATOM 792 O O . ASP A 1 100 ? -16.617 4.461 8.027 1.00 62.53 100 ASP A O 1
ATOM 796 N N . ASP A 1 101 ? -18.672 3.743 7.524 1.00 72.06 101 ASP A N 1
ATOM 797 C CA . ASP A 1 101 ? -18.294 3.093 6.252 1.00 72.06 101 ASP A CA 1
ATOM 798 C C . ASP A 1 101 ? -17.605 4.059 5.279 1.00 72.06 101 ASP A C 1
ATOM 800 O O . ASP A 1 101 ? -16.564 3.734 4.711 1.00 72.06 101 ASP A O 1
ATOM 804 N N . LEU A 1 102 ? -18.128 5.281 5.116 1.00 80.44 102 LEU A N 1
ATOM 805 C CA . LEU A 1 102 ? -17.543 6.242 4.179 1.00 80.44 102 LEU A CA 1
ATOM 806 C C . LEU A 1 102 ? -16.151 6.698 4.626 1.00 80.44 102 LEU A C 1
ATOM 808 O O . LEU A 1 102 ? -15.233 6.729 3.810 1.00 80.44 102 LEU A O 1
ATOM 812 N N . ARG A 1 103 ? -15.973 7.029 5.909 1.00 80.44 103 ARG A N 1
ATOM 813 C CA . ARG A 1 103 ? -14.682 7.496 6.429 1.00 80.44 103 ARG A CA 1
ATOM 814 C C . ARG A 1 103 ? -13.630 6.397 6.349 1.00 80.44 103 ARG A C 1
ATOM 816 O O . ARG A 1 103 ? -12.511 6.661 5.916 1.00 80.44 103 ARG A O 1
ATOM 823 N N . LEU A 1 104 ? -13.998 5.166 6.715 1.00 80.50 104 LEU A N 1
ATOM 824 C CA . LEU A 1 104 ? -13.127 3.996 6.604 1.00 80.50 104 LEU A CA 1
ATOM 825 C C . LEU A 1 104 ? -12.735 3.732 5.151 1.00 80.50 104 LEU A C 1
ATOM 827 O O . LEU A 1 104 ? -11.556 3.541 4.863 1.00 80.50 104 LEU A O 1
ATOM 831 N N . ARG A 1 105 ? -13.695 3.777 4.225 1.00 83.69 105 ARG A N 1
ATOM 832 C CA . ARG A 1 105 ? -13.424 3.590 2.796 1.00 83.69 105 ARG A CA 1
ATOM 833 C C . ARG A 1 105 ? -12.518 4.677 2.237 1.00 83.69 105 ARG A C 1
ATOM 835 O O . ARG A 1 105 ? -11.530 4.343 1.600 1.00 83.69 105 ARG A O 1
ATOM 842 N N . VAL A 1 106 ? -12.779 5.950 2.544 1.00 86.75 106 VAL A N 1
ATOM 843 C CA . VAL A 1 106 ? -11.914 7.071 2.130 1.00 86.75 106 VAL A CA 1
ATOM 844 C C . VAL A 1 106 ? -10.492 6.892 2.667 1.00 86.75 106 VAL A C 1
ATOM 846 O O . VAL A 1 106 ? -9.532 7.014 1.909 1.00 86.75 106 VAL A O 1
ATOM 849 N N . ALA A 1 107 ? -10.345 6.551 3.949 1.00 85.75 107 ALA A N 1
ATOM 850 C CA . ALA A 1 107 ? -9.049 6.313 4.576 1.00 85.75 107 ALA A CA 1
ATOM 851 C C . ALA A 1 107 ? -8.263 5.176 3.905 1.00 85.75 107 ALA A C 1
ATOM 853 O O . ALA A 1 107 ? -7.070 5.321 3.621 1.00 85.75 107 ALA A O 1
ATOM 854 N N . VAL A 1 108 ? -8.928 4.051 3.639 1.00 87.50 108 VAL A N 1
ATOM 855 C CA . VAL A 1 108 ? -8.331 2.889 2.972 1.00 87.50 108 VAL A CA 1
ATOM 856 C C . VAL A 1 108 ? -7.971 3.221 1.525 1.00 87.50 108 VAL A C 1
ATOM 858 O O . VAL A 1 108 ? -6.832 2.983 1.127 1.00 87.50 108 VAL A O 1
ATOM 861 N N . ALA A 1 109 ? -8.894 3.817 0.766 1.00 88.56 109 ALA A N 1
ATOM 862 C CA . ALA A 1 109 ? -8.694 4.201 -0.630 1.00 88.56 109 ALA A CA 1
ATOM 863 C C . ALA A 1 109 ? -7.488 5.131 -0.781 1.00 88.56 109 ALA A C 1
ATOM 865 O O . ALA A 1 109 ? -6.582 4.872 -1.572 1.00 88.56 109 ALA A O 1
ATOM 866 N N . ALA A 1 110 ? -7.439 6.187 0.033 1.00 90.69 110 ALA A N 1
ATOM 867 C CA . ALA A 1 110 ? -6.363 7.164 -0.017 1.00 90.69 110 ALA A CA 1
ATOM 868 C C . ALA A 1 110 ? -5.013 6.547 0.377 1.00 90.69 110 ALA A C 1
ATOM 870 O O . ALA A 1 110 ? -3.997 6.826 -0.260 1.00 90.69 110 ALA A O 1
ATOM 871 N N . SER A 1 111 ? -4.996 5.665 1.382 1.00 89.44 111 SER A N 1
ATOM 872 C CA . SER A 1 111 ? -3.769 4.981 1.807 1.00 89.44 111 SER A CA 1
ATOM 873 C C . SER A 1 111 ? -3.254 4.008 0.741 1.00 89.44 111 SER A C 1
ATOM 875 O O . SER A 1 111 ? -2.057 3.989 0.460 1.00 89.44 111 SER A O 1
ATOM 877 N N . LEU A 1 112 ? -4.143 3.237 0.104 1.00 88.25 112 LEU A N 1
ATOM 878 C CA . LEU A 1 112 ? -3.790 2.352 -1.011 1.00 88.25 112 LEU A CA 1
ATOM 879 C C . LEU A 1 112 ? -3.283 3.135 -2.221 1.00 88.25 112 LEU A C 1
ATOM 881 O O . LEU A 1 112 ? -2.289 2.735 -2.830 1.00 88.25 112 LEU A O 1
ATOM 885 N N . ALA A 1 113 ? -3.927 4.256 -2.552 1.00 88.81 113 ALA A N 1
ATOM 886 C CA . ALA A 1 113 ? -3.485 5.133 -3.626 1.00 88.81 113 ALA A CA 1
ATOM 887 C C . ALA A 1 113 ? -2.082 5.686 -3.339 1.00 88.81 113 ALA A C 1
ATOM 889 O O . ALA A 1 113 ? -1.209 5.578 -4.194 1.00 88.81 113 ALA A O 1
ATOM 890 N N . ALA A 1 114 ? -1.825 6.175 -2.120 1.00 91.19 114 ALA A N 1
ATOM 891 C CA . ALA A 1 114 ? -0.512 6.682 -1.718 1.00 91.19 114 ALA A CA 1
ATOM 892 C C . ALA A 1 114 ? 0.592 5.615 -1.844 1.00 91.19 114 ALA A C 1
ATOM 894 O O . ALA A 1 114 ? 1.650 5.876 -2.419 1.00 91.19 114 ALA A O 1
ATOM 895 N N . VAL A 1 115 ? 0.336 4.395 -1.360 1.00 89.69 115 VAL A N 1
ATOM 896 C CA . VAL A 1 115 ? 1.281 3.271 -1.475 1.00 89.69 115 VAL A CA 1
ATOM 897 C C . VAL A 1 115 ? 1.497 2.873 -2.934 1.00 89.69 115 VAL A C 1
ATOM 899 O O . VAL A 1 115 ? 2.637 2.688 -3.357 1.00 89.69 115 VAL A O 1
ATOM 902 N N . THR A 1 116 ? 0.424 2.791 -3.724 1.00 88.31 116 THR A N 1
ATOM 903 C CA . THR A 1 116 ? 0.508 2.489 -5.159 1.00 88.31 116 THR A CA 1
ATOM 904 C C . THR A 1 116 ? 1.367 3.531 -5.867 1.00 88.31 116 THR A C 1
ATOM 906 O O . THR A 1 116 ? 2.294 3.167 -6.584 1.00 88.31 116 THR A O 1
ATOM 909 N N . THR A 1 117 ? 1.136 4.822 -5.617 1.00 90.56 117 THR A N 1
ATOM 910 C CA . THR A 1 117 ? 1.945 5.910 -6.175 1.00 90.56 117 THR A CA 1
ATOM 911 C C . THR A 1 117 ? 3.422 5.765 -5.813 1.00 90.56 117 THR A C 1
ATOM 913 O O . THR A 1 117 ? 4.260 5.890 -6.701 1.00 90.56 117 THR A O 1
ATOM 916 N N . ALA A 1 118 ? 3.758 5.435 -4.561 1.00 92.00 118 ALA A N 1
ATOM 917 C CA . ALA A 1 118 ? 5.147 5.207 -4.154 1.00 92.00 118 ALA A CA 1
ATOM 918 C C . ALA A 1 118 ? 5.810 4.061 -4.941 1.00 92.00 118 ALA A C 1
ATOM 920 O O . ALA A 1 118 ? 6.938 4.206 -5.411 1.00 92.00 118 ALA A O 1
ATOM 921 N N . VAL A 1 119 ? 5.098 2.945 -5.136 1.00 90.31 119 VAL A N 1
ATOM 922 C CA . VAL A 1 119 ? 5.580 1.795 -5.922 1.00 90.31 119 VAL A CA 1
ATOM 923 C C . VAL A 1 119 ? 5.778 2.156 -7.396 1.00 90.31 119 VAL A C 1
ATOM 925 O O . VAL A 1 119 ? 6.765 1.734 -8.002 1.00 90.31 119 VAL A O 1
ATOM 928 N N . LEU A 1 120 ? 4.867 2.939 -7.980 1.00 90.00 120 LEU A N 1
ATOM 929 C CA . LEU A 1 120 ? 4.987 3.384 -9.368 1.00 90.00 120 LEU A CA 1
ATOM 930 C C . LEU A 1 120 ? 6.182 4.327 -9.551 1.00 90.00 120 LEU A C 1
ATOM 932 O O . LEU A 1 120 ? 7.005 4.064 -10.421 1.00 90.00 120 LEU A O 1
ATOM 936 N N . VAL A 1 121 ? 6.332 5.346 -8.696 1.00 92.69 121 VAL A N 1
ATOM 937 C CA . VAL A 1 121 ? 7.470 6.288 -8.723 1.00 92.69 121 VAL A CA 1
ATOM 938 C C . VAL A 1 121 ? 8.797 5.548 -8.573 1.00 92.69 121 VAL A C 1
ATOM 940 O O . VAL A 1 121 ? 9.736 5.778 -9.334 1.00 92.69 121 VAL A O 1
ATOM 943 N N . TRP A 1 122 ? 8.859 4.603 -7.634 1.00 94.56 122 TRP A N 1
ATOM 944 C CA . TRP A 1 122 ? 10.027 3.751 -7.448 1.00 94.56 122 TRP A CA 1
ATOM 945 C C . TRP A 1 122 ? 10.403 3.004 -8.734 1.00 94.56 122 TRP A C 1
ATOM 947 O O . TRP A 1 122 ? 11.569 2.979 -9.123 1.00 94.56 122 TRP A O 1
ATOM 957 N N . ALA A 1 123 ? 9.421 2.421 -9.425 1.00 92.06 123 ALA A N 1
ATOM 958 C CA . ALA A 1 123 ? 9.659 1.672 -10.655 1.00 92.06 123 ALA A CA 1
ATOM 959 C C . ALA A 1 123 ? 9.965 2.558 -11.874 1.00 92.06 123 ALA A C 1
ATOM 961 O O . ALA A 1 123 ? 10.734 2.141 -12.746 1.00 92.06 123 ALA A O 1
ATOM 962 N N . GLU A 1 124 ? 9.386 3.758 -11.944 1.00 92.69 124 GLU A N 1
ATOM 963 C CA . GLU A 1 124 ? 9.708 4.783 -12.944 1.00 92.69 124 GLU A CA 1
ATOM 964 C C . GLU A 1 124 ? 11.164 5.236 -12.819 1.00 92.69 124 GLU A C 1
ATOM 966 O O . GLU A 1 124 ? 11.846 5.362 -13.835 1.00 92.69 124 GLU A O 1
ATOM 971 N N . ASN A 1 125 ? 11.667 5.367 -11.588 1.00 93.56 125 ASN A N 1
ATOM 972 C CA . ASN A 1 125 ? 13.066 5.683 -11.296 1.00 93.56 125 ASN A CA 1
ATOM 973 C C . ASN A 1 125 ? 13.992 4.448 -11.322 1.00 93.56 125 ASN A C 1
ATOM 975 O O . ASN A 1 125 ? 15.043 4.427 -10.689 1.00 93.56 125 ASN A O 1
ATOM 979 N N . GLU A 1 126 ? 13.583 3.374 -12.002 1.00 91.31 126 GLU A N 1
ATOM 980 C CA . GLU A 1 126 ? 14.348 2.126 -12.145 1.00 91.31 126 GLU A CA 1
ATOM 981 C C . GLU A 1 126 ? 14.774 1.476 -10.817 1.00 91.31 126 GLU A C 1
ATOM 983 O O . GLU A 1 126 ? 15.742 0.719 -10.758 1.00 91.31 126 GLU A O 1
ATOM 988 N N . GLY A 1 127 ? 14.032 1.752 -9.747 1.00 90.94 127 GLY A N 1
ATOM 989 C CA . GLY A 1 127 ? 14.375 1.339 -8.400 1.00 90.94 127 GLY A CA 1
ATOM 990 C C . GLY A 1 127 ? 15.669 1.970 -7.891 1.00 90.94 127 GLY A C 1
ATOM 991 O O . GLY A 1 127 ? 16.399 1.310 -7.164 1.00 90.94 127 GLY A O 1
ATOM 992 N N . ALA A 1 128 ? 16.010 3.198 -8.279 1.00 91.31 128 ALA A N 1
ATOM 993 C CA . ALA A 1 128 ? 17.185 3.881 -7.733 1.00 91.31 128 ALA A CA 1
ATOM 994 C C . ALA A 1 128 ? 17.018 4.233 -6.243 1.00 91.31 128 ALA A C 1
ATOM 996 O O . ALA A 1 128 ? 17.996 4.245 -5.499 1.00 91.31 128 ALA A O 1
ATOM 997 N N . ASP A 1 129 ? 15.779 4.464 -5.805 1.00 92.31 129 ASP A N 1
ATOM 998 C CA . ASP A 1 129 ? 15.442 4.780 -4.419 1.00 92.31 129 ASP A CA 1
ATOM 999 C C . ASP A 1 129 ? 15.105 3.529 -3.588 1.00 92.31 129 ASP A C 1
ATOM 1001 O O . ASP A 1 129 ? 14.798 2.446 -4.104 1.00 92.31 129 ASP A O 1
ATOM 1005 N N . GLU A 1 130 ? 15.090 3.704 -2.266 1.00 90.81 130 GLU A N 1
ATOM 1006 C CA . GLU A 1 130 ? 14.577 2.709 -1.327 1.00 90.81 130 GLU A CA 1
ATOM 1007 C C . GLU A 1 130 ? 13.050 2.785 -1.244 1.00 90.81 130 GLU A C 1
ATOM 1009 O O . GLU A 1 130 ? 12.478 3.748 -0.727 1.00 90.81 130 GLU A O 1
ATOM 1014 N N . LEU A 1 131 ? 12.374 1.734 -1.714 1.00 88.38 131 LEU A N 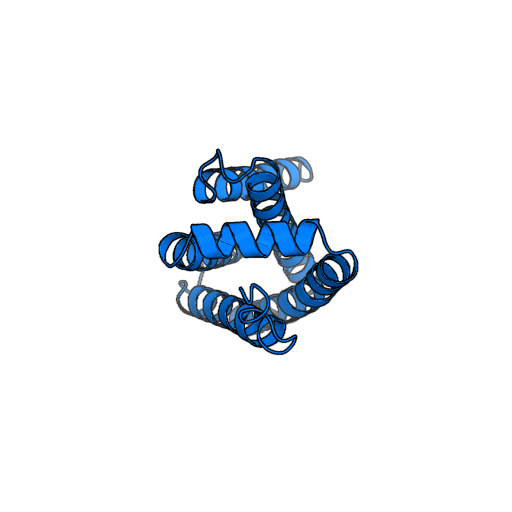1
ATOM 1015 C CA . LEU A 1 131 ? 10.912 1.666 -1.719 1.00 88.38 131 LEU A CA 1
ATOM 1016 C C . LEU A 1 131 ? 10.279 1.883 -0.323 1.00 88.38 131 LEU A C 1
ATOM 1018 O O . LEU A 1 131 ? 9.306 2.637 -0.244 1.00 88.38 131 LEU A O 1
ATOM 1022 N N . PRO A 1 132 ? 10.815 1.329 0.789 1.00 89.75 132 PRO A N 1
ATOM 1023 C CA . PRO A 1 132 ? 10.296 1.609 2.134 1.00 89.75 132 PRO A CA 1
ATOM 1024 C C . PRO A 1 132 ? 10.280 3.101 2.491 1.00 89.75 132 PRO A C 1
ATOM 1026 O O . PRO A 1 132 ? 9.335 3.579 3.119 1.00 89.75 132 PRO A O 1
ATOM 1029 N N . VAL A 1 133 ? 11.289 3.855 2.041 1.00 91.56 133 VAL A N 1
ATOM 1030 C CA . VAL A 1 133 ? 11.379 5.303 2.272 1.00 91.56 133 VAL A CA 1
ATOM 1031 C C . VAL A 1 133 ? 10.291 6.036 1.490 1.00 91.56 133 VAL A C 1
ATOM 1033 O O . VAL A 1 133 ? 9.605 6.888 2.055 1.00 91.56 133 VAL A O 1
ATOM 1036 N N . LEU A 1 134 ? 10.078 5.673 0.222 1.00 92.50 134 LEU A N 1
ATOM 1037 C CA . LEU A 1 134 ? 9.028 6.264 -0.614 1.00 92.50 134 LEU A CA 1
ATOM 1038 C C . LEU A 1 134 ? 7.621 5.992 -0.058 1.00 92.50 134 LEU A C 1
ATOM 1040 O O . LEU A 1 134 ? 6.770 6.881 -0.067 1.00 92.50 134 LEU A O 1
ATOM 1044 N N . ILE A 1 135 ? 7.377 4.795 0.483 1.00 90.50 135 ILE A N 1
ATOM 1045 C CA . ILE A 1 135 ? 6.109 4.445 1.146 1.00 90.50 135 ILE A CA 1
ATOM 1046 C C . ILE A 1 135 ? 5.881 5.320 2.381 1.00 90.50 135 ILE A C 1
ATOM 1048 O O . ILE A 1 135 ? 4.797 5.884 2.554 1.00 90.50 135 ILE A O 1
ATOM 1052 N N . ASP A 1 136 ? 6.895 5.459 3.240 1.00 90.44 136 ASP A N 1
ATOM 1053 C CA . ASP A 1 136 ? 6.795 6.302 4.430 1.00 90.44 136 ASP A CA 1
ATOM 1054 C C . ASP A 1 136 ? 6.560 7.772 4.069 1.00 90.44 136 ASP A C 1
ATOM 1056 O O . ASP A 1 136 ? 5.766 8.443 4.737 1.00 90.44 136 ASP A O 1
ATOM 1060 N N . GLN A 1 137 ? 7.205 8.269 3.011 1.00 91.75 137 GLN A N 1
ATOM 1061 C CA . GLN A 1 137 ? 6.987 9.617 2.489 1.00 91.75 137 GLN A CA 1
ATOM 1062 C C . GLN A 1 137 ? 5.553 9.798 1.985 1.00 91.75 137 GLN A C 1
ATOM 1064 O O . GLN A 1 137 ? 4.888 10.746 2.401 1.00 91.75 137 GLN A O 1
ATOM 1069 N N . ALA A 1 138 ? 5.043 8.874 1.166 1.00 91.69 138 ALA A N 1
ATOM 1070 C CA . ALA A 1 138 ? 3.695 8.951 0.608 1.00 91.69 138 ALA A CA 1
ATOM 1071 C C . ALA A 1 138 ? 2.607 8.920 1.697 1.00 91.69 138 ALA A C 1
ATOM 1073 O O . ALA A 1 138 ? 1.711 9.766 1.714 1.00 91.69 138 ALA A O 1
ATOM 1074 N N . LEU A 1 139 ? 2.716 8.004 2.664 1.00 89.25 139 LEU A N 1
ATOM 1075 C CA . LEU A 1 139 ? 1.767 7.908 3.780 1.00 89.25 139 LEU A CA 1
ATOM 1076 C C . LEU A 1 139 ? 1.863 9.115 4.728 1.00 89.25 139 LEU A C 1
ATOM 1078 O O . LEU A 1 139 ? 0.863 9.535 5.311 1.00 89.25 139 LEU A O 1
ATOM 1082 N N . SER A 1 140 ? 3.054 9.700 4.885 1.00 89.06 140 SER A N 1
ATOM 1083 C CA . SER A 1 140 ? 3.228 10.915 5.690 1.00 89.06 140 SER A CA 1
ATOM 1084 C C . SER A 1 140 ? 2.685 12.158 4.985 1.00 89.06 140 SER A C 1
ATOM 1086 O O . SER A 1 140 ? 2.077 12.994 5.651 1.00 89.06 140 SER A O 1
ATOM 1088 N N . ALA A 1 141 ? 2.840 12.264 3.662 1.00 88.88 141 ALA A N 1
ATOM 1089 C CA . ALA A 1 141 ? 2.224 13.319 2.862 1.00 88.88 141 ALA A CA 1
ATOM 1090 C C . ALA A 1 141 ? 0.696 13.270 2.983 1.00 88.88 141 ALA A C 1
ATOM 1092 O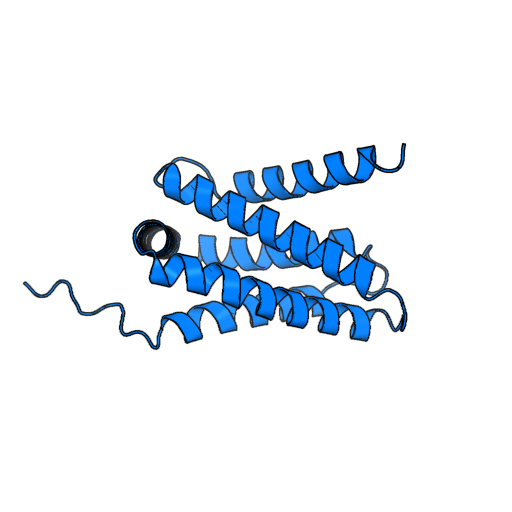 O . ALA A 1 141 ? 0.084 14.278 3.327 1.00 88.88 141 ALA A O 1
ATOM 1093 N N . LEU A 1 142 ? 0.098 12.082 2.831 1.00 87.19 142 LEU A N 1
ATOM 1094 C CA . LEU A 1 142 ? -1.343 11.891 3.000 1.00 87.19 142 LEU A CA 1
ATOM 1095 C C . LEU A 1 142 ? -1.836 12.360 4.378 1.00 87.19 142 LEU A C 1
ATOM 1097 O O . LEU A 1 142 ? -2.817 13.093 4.469 1.00 87.19 142 LEU A O 1
ATOM 1101 N N . ARG A 1 143 ? -1.141 11.978 5.458 1.00 82.50 143 ARG A N 1
ATOM 1102 C CA . ARG A 1 143 ? -1.495 12.404 6.822 1.00 82.50 143 ARG A CA 1
ATOM 1103 C C . ARG A 1 143 ? -1.435 13.923 6.989 1.00 82.50 143 ARG A C 1
ATOM 1105 O O . ARG A 1 143 ? -2.299 14.492 7.647 1.00 82.50 143 ARG A O 1
ATOM 1112 N N . ASN A 1 144 ? -0.413 14.566 6.430 1.00 81.69 144 ASN A N 1
ATOM 1113 C CA . ASN A 1 144 ? -0.224 16.008 6.566 1.00 81.69 144 ASN A CA 1
ATOM 1114 C C . ASN A 1 144 ? -1.296 16.798 5.805 1.00 81.69 144 ASN A C 1
ATOM 1116 O O . ASN A 1 144 ? -1.773 17.803 6.318 1.00 81.69 144 ASN A O 1
ATOM 1120 N N . GLU A 1 145 ? -1.691 16.340 4.616 1.00 75.44 145 GLU A N 1
ATOM 1121 C CA . GLU A 1 145 ? -2.757 16.981 3.837 1.00 75.44 145 GLU A CA 1
ATOM 1122 C C . GLU A 1 145 ? -4.138 16.777 4.472 1.00 75.44 145 GLU A C 1
ATOM 1124 O O . GLU A 1 145 ? -4.921 17.720 4.546 1.00 75.44 145 GLU A O 1
ATOM 1129 N N . LEU A 1 146 ? -4.419 15.590 5.024 1.00 68.38 146 LEU A N 1
ATOM 1130 C CA . LEU A 1 146 ? -5.658 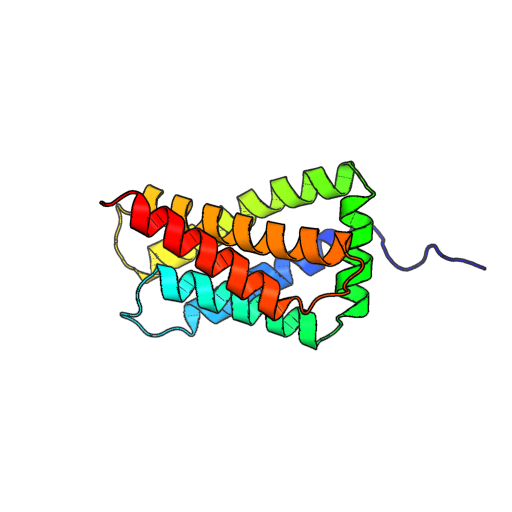15.351 5.774 1.00 68.38 146 LEU A CA 1
ATOM 1131 C C . LEU A 1 146 ? -5.721 16.186 7.061 1.00 68.38 146 LEU A C 1
ATOM 1133 O O . LEU A 1 146 ? -6.757 16.763 7.360 1.00 68.38 146 LEU A O 1
ATOM 1137 N N . GLY A 1 147 ? -4.605 16.326 7.783 1.00 62.84 147 GLY A N 1
ATOM 1138 C CA . GLY A 1 147 ? -4.536 17.171 8.980 1.00 62.84 147 GLY A CA 1
ATOM 1139 C C . GLY A 1 147 ? -4.635 18.677 8.704 1.00 62.84 147 GLY A C 1
ATOM 1140 O O . GLY A 1 147 ? -4.906 19.441 9.625 1.00 62.84 147 GLY A O 1
ATOM 1141 N N . ARG A 1 148 ? -4.427 19.118 7.454 1.00 57.66 148 ARG A N 1
ATOM 1142 C CA . ARG A 1 148 ? -4.654 20.507 7.019 1.00 57.66 148 ARG A CA 1
ATOM 1143 C C . ARG A 1 148 ? -6.108 20.799 6.657 1.00 57.66 148 ARG A C 1
ATOM 1145 O O . ARG A 1 148 ? -6.476 21.963 6.644 1.00 57.66 148 ARG A O 1
ATOM 1152 N N . ALA A 1 149 ? -6.911 19.782 6.344 1.00 51.88 149 ALA A N 1
ATOM 1153 C CA . ALA A 1 149 ? -8.320 19.957 5.988 1.00 51.88 149 ALA A CA 1
ATOM 1154 C C . ALA A 1 149 ? -9.232 20.183 7.212 1.00 51.88 149 ALA A C 1
ATOM 1156 O O . ALA A 1 149 ? -10.351 20.664 7.051 1.00 51.88 149 ALA A O 1
ATOM 1157 N N . ASP A 1 150 ? -8.740 19.865 8.414 1.00 45.25 150 ASP A N 1
ATOM 1158 C CA . ASP A 1 150 ? -9.450 20.007 9.692 1.00 45.25 150 ASP A CA 1
ATOM 1159 C C . ASP A 1 150 ? -9.113 21.319 10.449 1.00 45.25 150 ASP A C 1
ATOM 1161 O O . ASP A 1 150 ?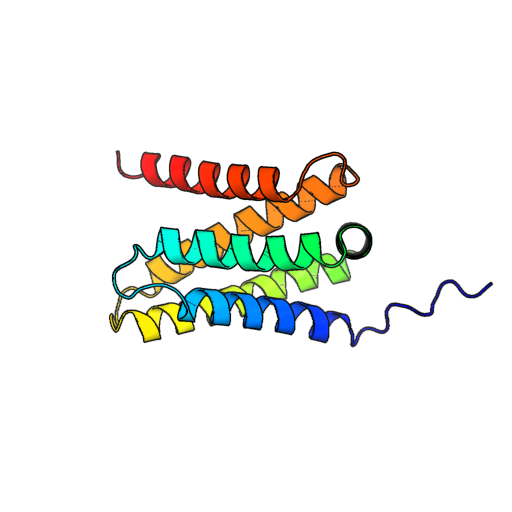 -9.498 21.470 11.612 1.00 45.25 150 ASP A O 1
ATOM 1165 N N . GLY A 1 151 ? -8.382 22.260 9.829 1.00 38.44 151 GLY A N 1
ATOM 1166 C CA . GLY A 1 151 ? -7.971 23.547 10.420 1.00 38.44 151 GLY A CA 1
ATOM 1167 C C . GLY A 1 151 ? -8.377 24.749 9.580 1.00 38.44 151 GLY A C 1
ATOM 1168 O O . GLY A 1 151 ? -8.702 25.790 10.195 1.00 38.44 151 GLY A O 1
#

Nearest PDB structures (foldseek):
  2of7-assembly1_A-2  TM=6.656E-01  e=5.766E-05  Streptomyces coelicolor
  3vpr-assembly2_C  TM=5.404E-01  e=1.650E+00  Thermus thermophilus HB8
  3nnr-assembly1_A-2  TM=3.848E-01  e=4.604E-01  Marinobacter nauticus VT8
  2yfb-assembly1_A  TM=2.415E-01  e=5.912E+00  Pseudomonas putida KT2440

Secondary structure (DSSP, 8-state):
----SS--TTHHHHHHHHHHHHHHHHHHTSPTTS-HHHHHHHHHHHHHHHHHHH-HHHHHHHHHHHHH-HHHHHHHHHHHHHHHHHHHHHHHHHH--TT-HHHHHHHHHHHHHHHHHHHHHHHHTTT-S-HHHHHHHHHHHHHHHHHHHT-

Sequence (151 aa):
MTFFRYFPTKEDVILIDDYDRLIIEQLAARPAGEPIMDKIRGALKAGLERVYAADREALLARTRLILRTPALRARLWEQQASTERLIARALAAASGQEGDDLRLRVAVAASLAAVTTAVLVWAENEGADELPVLIDQALSALRNELGRADG